Protein AF-A0A0A8LB03-F1 (afdb_monomer_lite)

InterPro domains:
  IPR018625 Protein Pet100 [PF09803] (10-78)
  IPR018625 Protein Pet100 [PTHR33968] (6-91)

Sequence (122 aa):
MRLPFKYTRAQLEVFRFGFCLLAPVAVMYYIGTDTDKKLNVPGFWPDPETLNKIPKEPYEIKAELARMKKERLEKRLRLERKIAEEFGIDIEAEKEIIRQEEQALKASQRLKLDLDKPTASE

pLDDT: mean 82.24, std 10.11, range [44.84, 95.75]

Structure (mmCIF, N/CA/C/O backbone):
data_AF-A0A0A8LB03-F1
#
_entry.id   AF-A0A0A8LB03-F1
#
loop_
_atom_site.group_PDB
_atom_site.id
_atom_site.type_symbol
_atom_site.label_atom_id
_atom_site.label_alt_id
_atom_site.label_comp_id
_atom_site.label_asym_id
_atom_site.label_entity_id
_atom_site.label_seq_id
_atom_site.pdbx_PDB_ins_code
_atom_site.Cartn_x
_atom_site.Cartn_y
_atom_site.Cartn_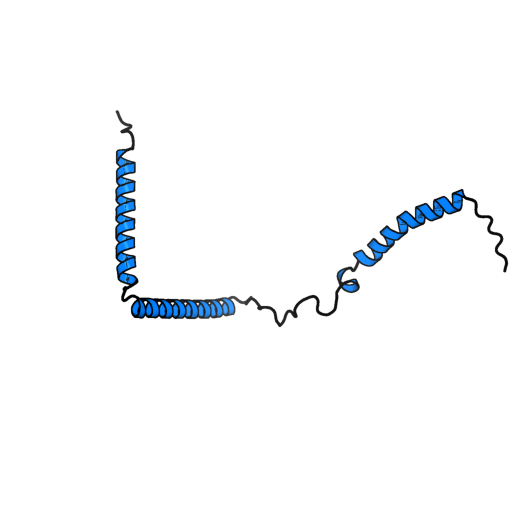z
_atom_site.occupancy
_atom_site.B_iso_or_equiv
_atom_site.auth_seq_id
_atom_site.auth_comp_id
_atom_site.auth_asym_id
_atom_site.auth_atom_id
_atom_site.pdbx_PDB_model_num
ATOM 1 N N . MET A 1 1 ? 23.257 -15.302 -50.483 1.00 59.47 1 MET A N 1
ATOM 2 C CA . MET A 1 1 ? 23.436 -13.835 -50.566 1.00 59.47 1 MET A CA 1
ATOM 3 C C . MET A 1 1 ? 24.500 -13.425 -49.552 1.00 59.47 1 MET A C 1
ATOM 5 O O . MET A 1 1 ? 24.264 -13.582 -48.364 1.00 59.47 1 MET A O 1
ATOM 9 N N . ARG A 1 2 ? 25.697 -13.005 -49.991 1.00 55.06 2 ARG A N 1
ATOM 10 C CA . ARG A 1 2 ? 26.728 -12.444 -49.096 1.00 55.06 2 ARG A CA 1
ATOM 11 C C . ARG A 1 2 ? 26.485 -10.942 -48.996 1.00 55.06 2 ARG A C 1
ATOM 13 O O . ARG A 1 2 ? 26.631 -10.246 -49.993 1.00 55.06 2 ARG A O 1
ATOM 20 N N . LEU A 1 3 ? 26.078 -10.464 -47.827 1.00 67.50 3 LEU A N 1
ATOM 21 C CA . LEU A 1 3 ? 25.895 -9.035 -47.589 1.00 67.50 3 LEU A CA 1
ATOM 22 C C . LEU A 1 3 ? 27.274 -8.375 -47.384 1.00 67.50 3 LEU A C 1
ATOM 24 O O . LEU A 1 3 ? 28.008 -8.810 -46.494 1.00 67.50 3 LEU A O 1
ATOM 28 N N . PRO A 1 4 ? 27.660 -7.352 -48.170 1.00 67.50 4 PRO A N 1
ATOM 29 C CA . PRO A 1 4 ? 28.953 -6.689 -48.033 1.00 67.50 4 PRO A CA 1
ATOM 30 C C . PRO A 1 4 ? 28.878 -5.568 -46.985 1.00 67.50 4 PRO A C 1
ATOM 32 O O . PRO A 1 4 ? 29.055 -4.396 -47.305 1.00 67.50 4 PRO A O 1
ATOM 35 N N . PHE A 1 5 ? 28.602 -5.900 -45.722 1.00 68.56 5 PHE A N 1
ATOM 36 C CA . PHE A 1 5 ? 28.614 -4.899 -44.652 1.00 68.56 5 PHE A CA 1
ATOM 37 C C . PHE A 1 5 ? 29.999 -4.815 -44.007 1.00 68.56 5 PHE A C 1
ATOM 39 O O . PHE A 1 5 ? 30.416 -5.697 -43.259 1.00 68.56 5 PHE A O 1
ATOM 46 N N . LYS A 1 6 ? 30.723 -3.731 -44.302 1.00 75.62 6 LYS A N 1
ATOM 47 C CA . LYS A 1 6 ? 31.923 -3.329 -43.559 1.00 75.62 6 LYS A CA 1
ATOM 48 C C . LYS A 1 6 ? 31.476 -2.458 -42.384 1.00 75.62 6 LYS A C 1
ATOM 50 O O . LYS A 1 6 ? 31.271 -1.263 -42.561 1.00 75.62 6 LYS A O 1
ATOM 55 N N . TYR A 1 7 ? 31.290 -3.056 -41.209 1.00 80.31 7 TYR A N 1
ATOM 56 C CA . TYR A 1 7 ? 30.997 -2.302 -39.987 1.00 80.31 7 TYR A CA 1
ATOM 57 C C . TYR A 1 7 ? 32.283 -1.725 -39.400 1.00 80.31 7 TYR A C 1
ATOM 59 O O . TYR A 1 7 ? 33.257 -2.449 -39.182 1.00 80.31 7 TYR A O 1
ATOM 67 N N . THR A 1 8 ? 32.293 -0.424 -39.125 1.00 87.56 8 THR A N 1
ATOM 68 C CA . THR A 1 8 ? 33.385 0.212 -38.382 1.00 87.56 8 THR A CA 1
ATOM 69 C C . THR A 1 8 ? 33.170 0.051 -36.875 1.00 87.56 8 THR A C 1
ATOM 71 O O . THR A 1 8 ? 32.042 -0.076 -36.398 1.00 87.56 8 THR A O 1
ATOM 74 N N . ARG A 1 9 ? 34.257 0.062 -36.091 1.00 86.75 9 ARG A N 1
ATOM 75 C CA . ARG A 1 9 ? 34.188 -0.060 -34.619 1.00 86.75 9 ARG A CA 1
ATOM 76 C C . ARG A 1 9 ? 33.289 1.009 -33.990 1.00 86.75 9 ARG A C 1
ATOM 78 O O . ARG A 1 9 ? 32.464 0.677 -33.148 1.00 86.75 9 ARG A O 1
ATOM 85 N N . ALA A 1 10 ? 33.365 2.241 -34.491 1.00 90.19 10 ALA A N 1
ATOM 86 C CA . ALA A 1 10 ? 32.508 3.340 -34.058 1.00 90.19 10 ALA A CA 1
ATOM 87 C C . ALA A 1 10 ? 31.010 3.067 -34.307 1.00 90.19 10 ALA A C 1
ATOM 89 O O . ALA A 1 10 ? 30.184 3.371 -33.453 1.00 90.19 10 ALA A O 1
ATOM 90 N N . GLN A 1 11 ? 30.636 2.441 -35.432 1.00 89.44 11 GLN A N 1
ATOM 91 C CA . GLN A 1 11 ? 29.234 2.084 -35.698 1.00 89.44 11 GLN A CA 1
ATOM 92 C C . GLN A 1 11 ? 28.695 1.058 -34.690 1.00 89.44 11 GLN A C 1
ATOM 94 O O . GLN A 1 11 ? 27.543 1.156 -34.270 1.00 89.44 11 GLN A O 1
ATOM 99 N N . LEU A 1 12 ? 29.526 0.101 -34.269 1.00 91.94 12 LEU A N 1
ATOM 100 C CA . LEU A 1 12 ? 29.153 -0.888 -33.253 1.00 91.94 12 LEU A CA 1
ATOM 101 C C . LEU A 1 12 ? 29.037 -0.266 -31.856 1.00 91.94 12 LEU A C 1
ATOM 103 O O . LEU A 1 12 ? 28.158 -0.652 -31.088 1.00 91.94 12 LEU A O 1
ATOM 107 N N . GLU A 1 13 ? 29.887 0.708 -31.531 1.00 93.25 13 GLU A N 1
ATOM 108 C CA . GLU A 1 13 ? 29.817 1.447 -30.266 1.00 93.25 13 GLU A CA 1
ATOM 109 C C . GLU A 1 13 ? 28.554 2.309 -30.182 1.00 93.25 13 GLU A C 1
ATOM 111 O O . GLU A 1 13 ? 27.855 2.264 -29.170 1.00 93.25 13 GLU A O 1
ATOM 116 N N . VAL A 1 14 ? 28.194 3.008 -31.264 1.00 92.62 14 VAL A N 1
ATOM 117 C CA . VAL A 1 14 ? 26.941 3.777 -31.346 1.00 92.62 14 VAL A CA 1
ATOM 118 C C . VAL A 1 14 ? 25.723 2.858 -31.254 1.00 92.62 14 VAL A C 1
ATOM 120 O O . VAL A 1 14 ? 24.772 3.175 -30.542 1.00 92.62 14 VAL A O 1
ATOM 123 N N . PHE A 1 15 ? 25.754 1.693 -31.908 1.00 93.50 15 PHE A N 1
ATOM 124 C CA . PHE A 1 15 ? 24.681 0.704 -31.791 1.00 93.50 15 PHE A CA 1
ATOM 125 C C . PHE A 1 15 ? 24.543 0.178 -30.358 1.00 93.50 15 PHE A C 1
ATOM 127 O O . PHE A 1 15 ? 23.438 0.155 -29.820 1.00 93.50 15 PHE A O 1
ATOM 134 N N . ARG A 1 16 ? 25.655 -0.197 -29.713 1.00 93.44 16 ARG A N 1
ATOM 135 C CA . ARG A 1 16 ? 25.658 -0.650 -28.315 1.00 93.44 16 ARG A CA 1
ATOM 136 C C . ARG A 1 16 ? 25.102 0.428 -27.389 1.00 93.44 16 ARG A C 1
ATOM 138 O O . ARG A 1 16 ? 24.276 0.120 -26.538 1.00 93.44 16 ARG A O 1
ATOM 145 N N . PHE A 1 17 ? 25.530 1.675 -27.566 1.00 94.62 17 PHE A N 1
ATOM 146 C CA . PHE A 1 17 ? 25.051 2.807 -26.779 1.00 94.62 17 PHE A CA 1
ATOM 147 C C . PHE A 1 17 ? 23.546 3.035 -26.969 1.00 94.62 17 PHE A C 1
ATOM 149 O O . PHE A 1 17 ? 22.802 3.079 -25.990 1.00 94.62 17 PHE A O 1
ATOM 156 N N . GLY A 1 18 ? 23.083 3.092 -28.221 1.00 95.25 18 GLY A N 1
ATOM 157 C CA . GLY A 1 18 ? 21.666 3.243 -28.546 1.00 95.25 18 GLY A CA 1
ATOM 158 C C . GLY A 1 18 ? 20.816 2.098 -27.997 1.00 95.25 18 GLY A C 1
ATOM 159 O O . GLY A 1 18 ? 19.767 2.343 -27.414 1.00 95.25 18 GLY A O 1
ATOM 160 N N . PHE A 1 19 ? 21.290 0.856 -28.098 1.00 95.62 19 PHE A N 1
ATOM 161 C CA . PHE A 1 19 ? 20.603 -0.305 -27.538 1.00 95.62 19 PHE A CA 1
ATOM 162 C C . PHE A 1 19 ? 20.524 -0.242 -26.009 1.00 95.62 19 PHE A C 1
ATOM 164 O O . PHE A 1 19 ? 19.452 -0.451 -25.450 1.00 95.62 19 PHE A O 1
ATOM 171 N N . CYS A 1 20 ? 21.620 0.102 -25.326 1.00 94.00 20 CYS A N 1
ATOM 172 C CA . CYS A 1 20 ? 21.634 0.238 -23.868 1.00 94.00 20 CYS A CA 1
ATOM 173 C C . CYS A 1 20 ? 20.686 1.333 -23.359 1.00 94.00 20 CYS A C 1
ATOM 175 O O . CYS A 1 20 ? 20.152 1.191 -22.264 1.00 94.00 20 CYS A O 1
ATOM 177 N N . LEU A 1 21 ? 20.459 2.398 -24.133 1.00 95.31 21 LEU A N 1
ATOM 178 C CA . LEU A 1 21 ? 19.498 3.445 -23.782 1.00 95.31 21 LEU A CA 1
ATOM 179 C C . LEU A 1 21 ? 18.057 3.070 -24.140 1.00 95.31 21 LEU A C 1
ATOM 181 O O . LEU A 1 21 ? 17.152 3.242 -23.327 1.00 95.31 21 LEU A O 1
ATOM 185 N N . LEU A 1 22 ? 17.826 2.553 -25.347 1.00 95.75 22 LEU A N 1
ATOM 186 C CA . LEU A 1 22 ? 16.478 2.273 -25.840 1.00 95.75 22 LEU A CA 1
ATOM 187 C C . LEU A 1 22 ? 15.869 1.023 -25.209 1.00 95.75 22 LEU A C 1
ATOM 189 O O . LEU A 1 22 ? 14.662 1.000 -24.993 1.00 95.75 22 LEU A O 1
ATOM 193 N N . ALA A 1 23 ? 16.667 0.004 -24.883 1.00 93.94 23 ALA A N 1
ATOM 194 C CA . ALA A 1 23 ? 16.168 -1.234 -24.290 1.00 93.94 23 ALA A CA 1
ATOM 195 C C . ALA A 1 23 ? 15.385 -1.004 -22.980 1.00 93.94 23 ALA A C 1
ATOM 197 O O . ALA A 1 23 ? 14.224 -1.416 -22.922 1.00 93.94 23 ALA A O 1
ATOM 198 N N . PRO A 1 24 ? 15.923 -0.324 -21.945 1.00 94.12 24 PRO A N 1
ATOM 199 C CA . PRO A 1 24 ? 15.166 -0.086 -20.717 1.00 94.12 24 PRO A CA 1
ATOM 200 C C . PRO A 1 24 ? 13.961 0.836 -20.937 1.00 94.12 24 PRO A C 1
ATOM 202 O O . PRO A 1 24 ? 12.896 0.577 -20.382 1.00 94.12 24 PRO A O 1
ATOM 205 N N . VAL A 1 25 ? 14.082 1.866 -21.782 1.00 94.12 25 VAL A N 1
ATOM 206 C CA . VAL A 1 25 ? 12.972 2.787 -22.090 1.00 94.12 25 VAL A CA 1
ATOM 207 C C . VAL A 1 25 ? 11.821 2.050 -22.778 1.00 94.12 25 VAL A C 1
ATOM 209 O O . VAL A 1 25 ? 10.664 2.228 -22.404 1.00 94.12 25 VAL A O 1
ATOM 212 N N . ALA A 1 26 ? 12.126 1.172 -23.734 1.00 92.81 26 ALA A N 1
ATOM 213 C CA . ALA A 1 26 ? 11.132 0.359 -24.424 1.00 92.81 26 ALA A CA 1
ATOM 214 C C . ALA A 1 26 ? 10.442 -0.632 -23.478 1.00 92.81 26 ALA A C 1
ATOM 216 O O . ALA A 1 26 ? 9.223 -0.780 -23.534 1.00 92.81 26 ALA A O 1
ATOM 217 N N . VAL A 1 27 ? 11.194 -1.273 -22.575 1.00 91.12 27 VAL A N 1
ATOM 218 C CA . VAL A 1 27 ? 10.628 -2.172 -21.557 1.00 91.12 27 VAL A CA 1
ATOM 219 C C . VAL A 1 27 ? 9.698 -1.407 -20.612 1.00 91.12 27 VAL A C 1
ATOM 221 O O . VAL A 1 27 ? 8.581 -1.859 -20.370 1.00 91.12 27 VAL A O 1
ATOM 224 N N . MET A 1 28 ? 10.108 -0.230 -20.129 1.00 90.88 28 MET A N 1
ATOM 225 C CA . MET A 1 28 ? 9.270 0.620 -19.276 1.00 90.88 28 MET A CA 1
ATOM 226 C C . MET A 1 28 ? 8.020 1.117 -20.002 1.00 90.88 28 MET A C 1
ATOM 228 O O . MET A 1 28 ? 6.946 1.114 -19.417 1.00 90.88 28 MET A O 1
ATOM 232 N N . TYR A 1 29 ? 8.120 1.492 -21.277 1.00 91.12 29 TYR A N 1
ATOM 233 C CA . TYR A 1 29 ? 6.958 1.907 -22.064 1.00 91.12 29 TYR A CA 1
ATOM 234 C C . TYR A 1 29 ? 5.989 0.743 -22.313 1.00 91.12 29 TYR A C 1
ATOM 236 O O . TYR A 1 29 ? 4.774 0.888 -22.183 1.00 91.12 29 TYR A O 1
ATOM 244 N N . TYR A 1 30 ? 6.516 -0.442 -22.624 1.00 89.44 30 TYR A N 1
ATOM 245 C CA . TYR A 1 30 ? 5.700 -1.622 -22.890 1.00 89.44 30 TYR A CA 1
ATOM 246 C C . TYR A 1 30 ? 5.023 -2.175 -21.632 1.00 89.44 30 TYR A C 1
ATOM 248 O O . TYR A 1 30 ? 3.864 -2.583 -21.697 1.00 89.44 30 TYR A O 1
ATOM 256 N N . ILE A 1 31 ? 5.731 -2.230 -20.503 1.00 88.38 31 ILE A N 1
ATOM 257 C CA . ILE A 1 31 ? 5.184 -2.747 -19.243 1.00 88.38 31 ILE A CA 1
ATOM 258 C C . ILE A 1 31 ? 4.374 -1.664 -18.522 1.00 88.38 31 ILE A C 1
ATOM 260 O O . ILE A 1 31 ? 3.295 -1.952 -18.023 1.00 88.38 31 ILE A O 1
ATOM 264 N N . GLY A 1 32 ? 4.864 -0.424 -18.495 1.00 83.19 32 GLY A N 1
ATOM 265 C CA . GLY A 1 32 ? 4.307 0.682 -17.712 1.00 83.19 32 GLY A CA 1
ATOM 266 C C . GLY A 1 32 ? 2.986 1.253 -18.222 1.00 83.19 32 GLY A C 1
ATOM 267 O O . GLY A 1 32 ? 2.283 1.892 -17.450 1.00 83.19 32 GLY A O 1
ATOM 268 N N . THR A 1 33 ? 2.630 1.026 -19.488 1.00 83.62 33 THR A N 1
ATOM 269 C CA . THR A 1 33 ? 1.340 1.472 -20.045 1.00 83.62 33 THR A CA 1
ATOM 270 C C . THR A 1 33 ? 0.157 0.662 -19.520 1.00 83.62 33 THR A C 1
ATOM 272 O O . THR A 1 33 ? -0.902 1.232 -19.301 1.00 83.62 33 THR A O 1
ATOM 275 N N . ASP A 1 34 ? 0.351 -0.633 -19.252 1.00 81.12 34 ASP A N 1
ATOM 276 C CA . ASP A 1 34 ? -0.688 -1.543 -18.756 1.00 81.12 34 ASP A CA 1
ATOM 277 C C . ASP A 1 34 ? -0.100 -2.525 -17.728 1.00 81.12 34 ASP A C 1
ATOM 279 O O . ASP A 1 34 ? -0.140 -3.749 -17.901 1.00 81.12 34 ASP A O 1
ATOM 283 N N . THR A 1 35 ? 0.487 -1.997 -16.652 1.00 78.88 35 THR A N 1
ATOM 284 C CA . THR A 1 35 ? 1.112 -2.809 -15.595 1.00 78.88 35 THR A CA 1
ATOM 285 C C . THR A 1 35 ? 0.111 -3.740 -14.929 1.00 78.88 35 THR A C 1
ATOM 287 O O . THR A 1 35 ? 0.451 -4.890 -14.667 1.00 78.88 35 THR A O 1
ATOM 290 N N . ASP A 1 36 ? -1.121 -3.274 -14.710 1.00 75.50 36 ASP A N 1
ATOM 291 C CA . ASP A 1 36 ? -2.182 -4.079 -14.106 1.00 75.50 36 ASP A CA 1
ATOM 292 C C . ASP A 1 36 ? -2.483 -5.306 -14.975 1.00 75.50 36 ASP A C 1
ATOM 294 O O . ASP A 1 36 ? -2.245 -6.432 -14.566 1.00 75.50 36 ASP A O 1
ATOM 298 N N . LYS A 1 37 ? -2.837 -5.136 -16.249 1.00 78.19 37 LYS A N 1
ATOM 299 C CA . LYS A 1 37 ? -3.152 -6.276 -17.125 1.00 78.19 37 LYS A CA 1
ATOM 300 C C . LYS A 1 37 ? -1.978 -7.246 -17.341 1.00 78.19 37 LYS A C 1
ATOM 302 O O . LYS A 1 37 ? -2.210 -8.431 -17.570 1.00 78.19 37 LYS A O 1
ATOM 307 N N . LYS A 1 38 ? -0.734 -6.755 -17.335 1.00 77.50 38 LYS A N 1
ATOM 308 C CA . LYS A 1 38 ? 0.461 -7.552 -17.678 1.00 77.50 38 LYS A CA 1
ATOM 309 C C . LYS A 1 38 ? 1.126 -8.223 -16.479 1.00 77.50 38 LYS A C 1
ATOM 311 O O . LYS A 1 38 ? 1.784 -9.242 -16.670 1.00 77.50 38 LYS A O 1
ATOM 316 N N . LEU A 1 39 ? 0.987 -7.652 -15.283 1.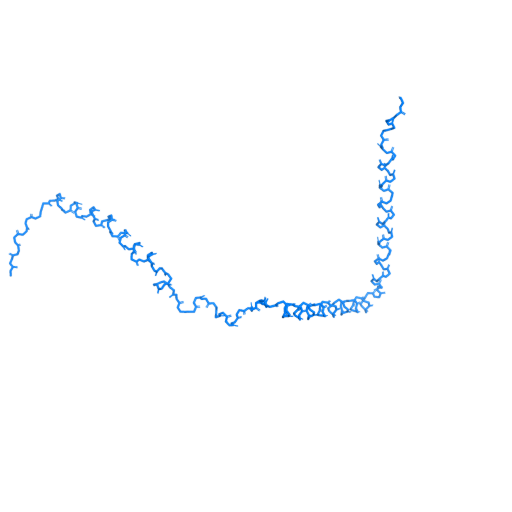00 78.81 39 LEU A N 1
ATOM 317 C CA . LEU A 1 39 ? 1.599 -8.155 -14.049 1.00 78.81 39 LEU A CA 1
ATOM 318 C C . LEU A 1 39 ? 0.567 -8.649 -13.025 1.00 78.81 39 LEU A C 1
ATOM 320 O O . LEU A 1 39 ? 0.967 -9.187 -11.994 1.00 78.81 39 LEU A O 1
ATOM 324 N N . ASN A 1 40 ? -0.737 -8.486 -13.278 1.00 79.75 40 ASN A N 1
ATOM 325 C CA . ASN A 1 40 ? -1.770 -9.021 -12.399 1.00 79.75 40 ASN A CA 1
ATOM 326 C C . ASN A 1 40 ? -1.718 -10.550 -12.411 1.00 79.75 40 ASN A C 1
ATOM 328 O O . ASN A 1 40 ? -1.863 -11.197 -13.451 1.00 79.75 40 ASN A O 1
ATOM 332 N N . VAL A 1 41 ? -1.506 -11.125 -11.231 1.00 80.81 41 VAL A N 1
ATOM 333 C CA . VAL A 1 41 ? -1.570 -12.569 -11.035 1.00 80.81 41 VAL A CA 1
ATOM 334 C C . VAL A 1 41 ? -3.018 -12.962 -10.728 1.00 80.81 41 VAL A C 1
ATOM 336 O O . VAL A 1 41 ? -3.683 -12.288 -9.935 1.00 80.81 41 VAL A O 1
ATOM 339 N N . PRO A 1 42 ? -3.548 -14.033 -11.346 1.00 76.31 42 PRO A N 1
ATOM 340 C CA . PRO A 1 42 ? -4.915 -14.466 -11.084 1.00 76.31 42 PRO A CA 1
ATOM 341 C C . PRO A 1 42 ? -5.062 -14.817 -9.598 1.00 76.31 42 PRO A C 1
ATOM 343 O O . PRO A 1 42 ? -4.346 -15.674 -9.086 1.00 76.31 42 PRO A O 1
ATOM 346 N N . GLY A 1 43 ? -5.972 -14.127 -8.906 1.00 72.31 43 GLY A N 1
ATOM 347 C CA . GLY A 1 43 ? -6.192 -14.299 -7.467 1.00 72.31 43 GLY A CA 1
ATOM 348 C C . GLY A 1 43 ? -5.259 -13.493 -6.555 1.00 72.31 43 GLY A C 1
ATOM 349 O O . GLY A 1 43 ? -5.195 -13.797 -5.368 1.00 72.31 43 GLY A O 1
ATOM 350 N N . PHE A 1 44 ? -4.544 -12.475 -7.064 1.00 78.19 44 PHE A N 1
ATOM 351 C CA . PHE A 1 44 ? -3.774 -11.558 -6.207 1.00 78.19 44 PHE A CA 1
ATOM 352 C C . PHE A 1 44 ? -4.661 -10.862 -5.170 1.00 78.19 44 PHE A C 1
ATOM 354 O O . PHE A 1 44 ? -4.315 -10.764 -3.993 1.00 78.19 44 PHE A O 1
ATOM 361 N N .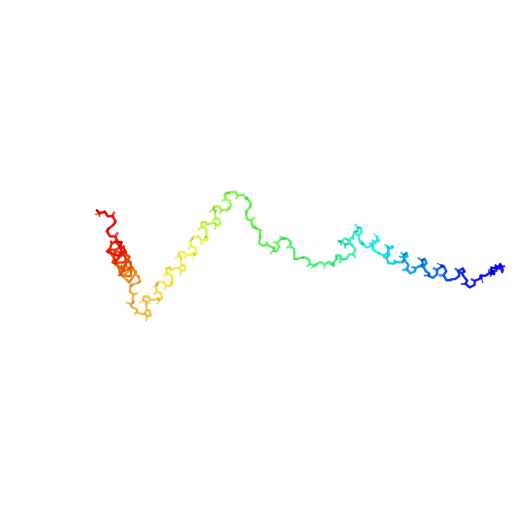 TRP A 1 45 ? -5.812 -10.367 -5.628 1.00 78.38 45 TRP A N 1
ATOM 362 C CA . TRP A 1 45 ? -6.780 -9.688 -4.785 1.00 78.38 45 TRP A CA 1
ATOM 363 C C . TRP A 1 45 ? -7.800 -10.694 -4.245 1.00 78.38 45 TRP A C 1
ATOM 365 O O . TRP A 1 45 ? -8.313 -11.503 -5.025 1.00 78.38 45 TRP A O 1
ATOM 375 N N . PRO A 1 46 ? -8.119 -10.653 -2.937 1.00 77.75 46 PRO A N 1
ATOM 376 C CA . PRO A 1 46 ? -9.231 -11.421 -2.401 1.00 77.75 46 PRO A CA 1
ATOM 377 C C . PRO A 1 46 ? -10.511 -11.008 -3.125 1.00 77.75 46 PRO A C 1
ATOM 379 O O . PRO A 1 46 ? -10.724 -9.821 -3.387 1.00 77.75 46 PRO A O 1
ATOM 382 N N . ASP A 1 47 ? -11.343 -11.993 -3.456 1.00 74.12 47 ASP A N 1
ATOM 383 C CA . ASP A 1 47 ? -12.592 -11.759 -4.171 1.00 74.12 47 ASP A CA 1
ATOM 384 C C . ASP A 1 47 ? -13.417 -10.699 -3.407 1.00 74.12 47 ASP A C 1
ATOM 386 O O . ASP A 1 47 ? -13.607 -10.838 -2.187 1.00 74.12 47 ASP A O 1
ATOM 390 N N . PRO A 1 48 ? -13.864 -9.614 -4.074 1.00 69.38 48 PRO A N 1
ATOM 391 C CA . PRO A 1 48 ? -14.675 -8.568 -3.456 1.00 69.38 48 PRO A CA 1
ATOM 392 C C . PRO A 1 48 ? -15.956 -9.095 -2.795 1.00 69.38 48 PRO A C 1
ATOM 394 O O . PRO A 1 48 ? -16.530 -8.400 -1.955 1.00 69.38 48 PRO A O 1
ATOM 397 N N . GLU A 1 49 ? -16.416 -10.303 -3.132 1.00 72.19 49 GLU A N 1
ATOM 398 C CA . GLU A 1 49 ? -17.524 -10.957 -2.434 1.00 72.19 49 GLU A CA 1
ATOM 399 C C . GLU A 1 49 ? -17.153 -11.492 -1.049 1.00 72.19 49 GLU A C 1
ATOM 401 O O . GLU A 1 49 ? -17.969 -11.406 -0.131 1.00 72.19 49 GLU A O 1
ATOM 406 N N . THR A 1 50 ? -15.919 -11.965 -0.869 1.00 72.38 50 THR A N 1
ATOM 407 C CA . THR A 1 50 ? -15.368 -12.390 0.432 1.00 72.38 50 THR A CA 1
ATOM 408 C C . THR A 1 50 ? -15.054 -11.226 1.366 1.00 72.38 50 THR A C 1
ATOM 410 O O . THR A 1 50 ? -14.858 -11.431 2.566 1.00 72.38 50 THR A O 1
ATOM 413 N N . LEU A 1 51 ? -14.950 -10.008 0.835 1.00 74.06 51 LEU A N 1
ATOM 414 C CA . LEU A 1 51 ? -14.613 -8.842 1.635 1.00 74.06 51 LEU A CA 1
ATOM 415 C C . LEU A 1 51 ? -15.829 -8.366 2.438 1.00 74.06 51 LEU A C 1
ATOM 417 O O . LEU A 1 51 ? -16.968 -8.439 1.980 1.00 74.06 51 LEU A O 1
ATOM 421 N N . ASN A 1 52 ? -15.590 -7.837 3.640 1.00 76.44 52 ASN A N 1
ATOM 422 C CA . ASN A 1 52 ? -16.655 -7.239 4.440 1.00 76.44 52 ASN A CA 1
ATOM 423 C C . ASN A 1 52 ? -17.239 -6.031 3.686 1.00 76.44 52 ASN A C 1
ATOM 425 O O . ASN A 1 52 ? -16.607 -4.976 3.585 1.00 76.44 52 ASN A O 1
ATOM 429 N N . LYS A 1 53 ? -18.436 -6.211 3.122 1.00 74.00 53 LYS A N 1
ATOM 430 C CA . LYS A 1 53 ? -19.154 -5.171 2.389 1.00 74.00 53 LYS A CA 1
ATOM 431 C C . LYS A 1 53 ? -19.722 -4.187 3.403 1.00 74.00 53 LYS A C 1
ATOM 433 O O . LYS A 1 53 ? -20.713 -4.466 4.070 1.00 74.00 53 LYS A O 1
ATOM 438 N N . ILE A 1 54 ? -19.077 -3.029 3.519 1.00 78.12 54 ILE A N 1
ATOM 439 C CA . ILE A 1 54 ? -19.580 -1.939 4.356 1.00 78.12 54 ILE A CA 1
ATOM 440 C C . ILE A 1 54 ? -20.950 -1.520 3.799 1.00 78.12 54 ILE A C 1
ATOM 442 O O . ILE A 1 54 ? -21.029 -1.208 2.604 1.00 78.12 54 ILE A O 1
ATOM 446 N N . PRO A 1 55 ? -22.013 -1.504 4.625 1.00 78.31 55 PRO A N 1
ATOM 447 C CA . PRO A 1 55 ? -23.330 -1.063 4.185 1.00 78.31 55 PRO A CA 1
ATOM 448 C C . PRO A 1 55 ? -23.240 0.391 3.718 1.00 78.31 55 PRO A C 1
ATOM 450 O O . PRO A 1 55 ? -22.741 1.254 4.444 1.00 78.31 55 PRO A O 1
ATOM 453 N N . LYS A 1 56 ? -23.683 0.658 2.487 1.00 79.19 56 LYS A N 1
ATOM 454 C CA . LYS A 1 56 ? -23.624 2.000 1.879 1.00 79.19 56 LYS A CA 1
ATOM 455 C C . LYS A 1 56 ? -24.916 2.783 2.100 1.00 79.19 56 LYS A C 1
ATOM 457 O O . LYS A 1 56 ? -24.889 4.011 2.118 1.00 79.19 56 LYS A O 1
ATOM 462 N N . GLU A 1 57 ? -26.022 2.077 2.325 1.00 85.50 57 GLU A N 1
ATOM 463 C CA . GLU A 1 57 ? -27.340 2.679 2.487 1.00 85.50 57 GLU A CA 1
ATOM 464 C C . GLU A 1 57 ? -27.618 3.090 3.947 1.00 85.50 57 GLU A C 1
ATOM 466 O O . GLU A 1 57 ? -27.359 2.315 4.877 1.00 85.50 57 GLU A O 1
ATOM 471 N N . PRO A 1 58 ? -28.219 4.272 4.202 1.00 84.62 58 PRO A N 1
ATOM 472 C CA . PRO A 1 58 ? -28.475 4.767 5.559 1.00 84.62 58 PRO A CA 1
ATOM 473 C C . PRO A 1 58 ? -29.327 3.839 6.436 1.00 84.62 58 PRO A C 1
ATOM 475 O O . PRO A 1 58 ? -29.180 3.832 7.660 1.00 84.62 58 PRO A O 1
ATOM 478 N N . TYR A 1 59 ? -30.246 3.079 5.833 1.00 85.62 59 TYR A N 1
ATOM 479 C CA . TYR A 1 59 ? -31.097 2.127 6.551 1.00 85.62 59 TYR A CA 1
ATOM 480 C C . TYR A 1 59 ? -30.306 0.901 7.029 1.00 85.62 59 TYR A C 1
ATOM 482 O O . TYR A 1 59 ? -30.399 0.528 8.200 1.00 85.62 59 TYR A O 1
ATOM 490 N N . GLU A 1 60 ? -29.469 0.332 6.160 1.00 83.25 60 GLU A N 1
ATOM 491 C CA . GLU A 1 60 ? -28.602 -0.808 6.480 1.00 83.25 60 GLU A CA 1
ATOM 492 C C . GLU A 1 60 ? -27.593 -0.449 7.573 1.00 83.25 60 GLU A C 1
ATOM 494 O O . GLU A 1 60 ? -27.393 -1.209 8.520 1.00 83.25 60 GLU A O 1
ATOM 499 N N . ILE A 1 61 ? -27.036 0.765 7.515 1.00 83.88 61 ILE A N 1
ATOM 500 C CA . ILE A 1 61 ? -26.132 1.289 8.546 1.00 83.88 61 ILE A CA 1
ATOM 501 C C . ILE A 1 61 ? -26.828 1.328 9.912 1.00 83.88 61 ILE A C 1
ATOM 503 O O . ILE A 1 61 ? -26.247 0.923 10.920 1.00 83.88 61 ILE A O 1
ATOM 507 N N . LYS A 1 62 ? -28.082 1.797 9.976 1.00 87.56 62 LYS A N 1
ATOM 508 C CA . LYS A 1 62 ? -28.846 1.850 11.234 1.00 87.56 62 LYS A CA 1
ATOM 509 C C . LYS A 1 62 ? -29.135 0.454 11.784 1.00 87.56 62 LYS A C 1
ATOM 511 O O . LYS A 1 62 ? -29.049 0.265 12.999 1.00 87.56 62 LYS A O 1
ATOM 516 N N . ALA A 1 63 ? -29.449 -0.507 10.917 1.00 87.44 63 ALA A N 1
ATOM 517 C CA . ALA A 1 63 ? -29.700 -1.891 11.308 1.00 87.44 63 ALA A CA 1
ATOM 518 C C . ALA A 1 63 ? -28.435 -2.561 11.873 1.00 87.44 63 ALA A C 1
ATOM 520 O O . ALA A 1 63 ? -28.467 -3.117 12.974 1.00 87.44 63 ALA A O 1
ATOM 521 N N . GLU A 1 64 ? -27.298 -2.415 11.190 1.00 85.94 64 GLU A N 1
ATOM 522 C CA . GLU A 1 64 ? -26.004 -2.922 11.655 1.00 85.94 64 GLU A CA 1
ATOM 523 C C . GLU A 1 64 ? -25.551 -2.251 12.955 1.00 85.94 64 GLU A C 1
ATOM 525 O O . GLU A 1 64 ? -25.078 -2.906 13.887 1.00 85.94 64 GLU A O 1
ATOM 530 N N . LEU A 1 65 ? -25.773 -0.943 13.088 1.00 87.25 65 LEU A N 1
ATOM 531 C CA . LEU A 1 65 ? -25.460 -0.209 14.310 1.00 87.25 65 LEU A CA 1
ATOM 532 C C . LEU A 1 65 ? -26.340 -0.644 15.488 1.00 87.25 65 LEU A C 1
ATOM 534 O O . LEU A 1 65 ? -25.853 -0.735 16.618 1.00 87.25 65 LEU A O 1
ATOM 538 N N . ALA A 1 66 ? -27.613 -0.960 15.242 1.00 89.88 66 ALA A N 1
ATOM 539 C CA . ALA A 1 66 ? -28.493 -1.544 16.246 1.00 89.88 66 ALA A CA 1
ATOM 540 C C . ALA A 1 66 ? -28.024 -2.949 16.661 1.00 89.88 66 ALA A C 1
ATOM 542 O O . ALA A 1 66 ? -27.978 -3.236 17.859 1.00 89.88 66 ALA A O 1
ATOM 543 N N . ARG A 1 67 ? -27.605 -3.793 15.707 1.00 90.19 67 ARG A N 1
ATOM 544 C CA . ARG A 1 67 ? -27.013 -5.114 15.982 1.00 90.19 67 ARG A CA 1
ATOM 545 C C . ARG A 1 67 ? -25.767 -4.995 16.863 1.00 90.19 67 ARG A C 1
ATOM 547 O O . ARG A 1 67 ? -25.705 -5.615 17.922 1.00 90.19 67 ARG A O 1
ATOM 554 N N . MET A 1 68 ? -24.828 -4.123 16.494 1.00 88.31 68 MET A N 1
ATOM 555 C CA . MET A 1 68 ? -23.602 -3.886 17.266 1.00 88.31 68 MET A CA 1
ATOM 556 C C 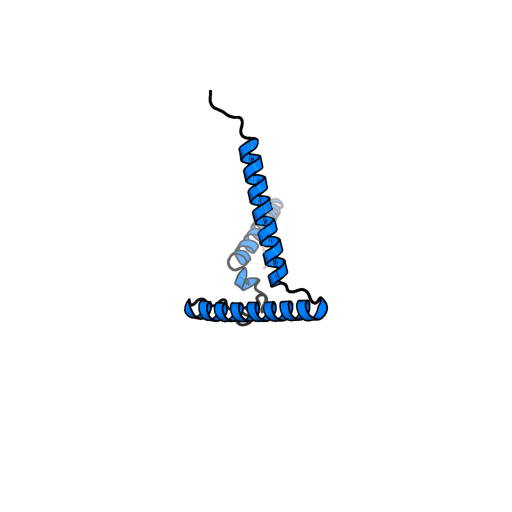. MET A 1 68 ? -23.879 -3.351 18.677 1.00 88.31 68 MET A C 1
ATOM 558 O O . MET A 1 68 ? -23.160 -3.681 19.620 1.00 88.31 68 MET A O 1
ATOM 562 N N . LYS A 1 69 ? -24.900 -2.502 18.854 1.00 92.00 69 LYS A N 1
ATOM 563 C CA . LYS A 1 69 ? -25.297 -2.007 20.182 1.00 92.00 69 LYS A CA 1
ATOM 564 C C . LYS A 1 69 ? -25.830 -3.129 21.073 1.00 92.00 69 LYS A C 1
ATOM 566 O O . LYS A 1 69 ? -25.449 -3.179 22.240 1.00 92.00 69 LYS A O 1
ATOM 571 N N . LYS A 1 70 ? -26.654 -4.029 20.528 1.00 92.19 70 LYS A N 1
ATOM 572 C CA . LYS A 1 70 ? -27.171 -5.197 21.259 1.00 92.19 70 LYS A CA 1
ATOM 573 C C . LYS A 1 70 ? -26.040 -6.124 21.697 1.00 92.19 70 LYS A C 1
ATOM 575 O O . LYS A 1 70 ? -25.929 -6.415 22.880 1.00 92.19 70 LYS A O 1
ATOM 580 N N . GLU A 1 71 ? -25.133 -6.469 20.784 1.00 92.38 71 GLU A N 1
ATOM 581 C CA . GLU A 1 71 ? -23.989 -7.334 21.096 1.00 92.38 71 GLU A CA 1
ATOM 582 C C . GLU A 1 71 ? -23.075 -6.717 22.171 1.00 92.38 71 GLU A C 1
ATOM 584 O O . GLU A 1 71 ? -22.612 -7.401 23.085 1.00 92.38 71 GLU A O 1
ATOM 589 N N . ARG A 1 72 ? -22.832 -5.399 22.110 1.00 92.50 72 ARG A N 1
ATOM 590 C CA . ARG A 1 72 ? -22.069 -4.691 23.152 1.00 92.50 72 ARG A CA 1
ATOM 591 C C . ARG A 1 72 ? -22.763 -4.734 24.509 1.00 92.50 72 ARG A C 1
ATOM 593 O O . ARG A 1 72 ? -22.078 -4.901 25.516 1.00 92.50 72 ARG A O 1
ATOM 600 N N . LEU A 1 73 ? -24.084 -4.563 24.544 1.00 91.81 73 LEU A N 1
ATOM 601 C CA . LEU A 1 73 ? -24.854 -4.613 25.785 1.00 91.81 73 LEU A CA 1
ATOM 602 C C . LEU A 1 73 ? -24.830 -6.021 26.388 1.00 91.81 73 LEU A C 1
ATOM 604 O O . LEU A 1 73 ? -24.553 -6.168 27.572 1.00 91.81 73 LEU A O 1
ATOM 608 N N . GLU A 1 74 ? -25.017 -7.056 25.574 1.00 92.12 74 GLU A N 1
ATOM 609 C CA . GLU A 1 74 ? -24.941 -8.452 26.017 1.00 92.12 74 GLU A CA 1
ATOM 610 C C . GLU A 1 74 ? -23.554 -8.815 26.555 1.00 92.12 74 GLU A C 1
ATOM 612 O O . GLU A 1 74 ? -23.443 -9.444 27.607 1.00 92.12 74 GLU A O 1
ATOM 617 N N . LYS A 1 75 ? -22.481 -8.379 25.882 1.00 92.19 75 LYS A N 1
ATOM 618 C CA . LYS A 1 75 ? -21.107 -8.571 26.371 1.00 92.19 75 LYS A CA 1
ATOM 619 C C . LYS A 1 75 ? -20.870 -7.863 27.703 1.00 92.19 75 LYS A C 1
ATOM 621 O O . LYS A 1 75 ? -20.242 -8.455 28.577 1.00 92.19 75 LYS A O 1
ATOM 626 N N . ARG A 1 76 ? -21.380 -6.636 27.867 1.00 89.38 76 ARG A N 1
ATOM 627 C CA . ARG A 1 76 ? -21.310 -5.894 29.138 1.00 89.38 76 ARG A CA 1
ATOM 628 C C . ARG A 1 76 ? -22.040 -6.632 30.251 1.00 89.38 76 ARG A C 1
ATOM 630 O O . ARG A 1 76 ? -21.411 -6.945 31.250 1.00 89.38 76 ARG A O 1
ATOM 637 N N . LEU A 1 77 ? -23.296 -7.014 30.030 1.00 89.31 77 LEU A N 1
ATOM 638 C CA . LEU A 1 77 ? -24.095 -7.756 31.008 1.00 89.31 77 LEU A CA 1
ATOM 639 C C . LEU A 1 77 ? -23.445 -9.093 31.380 1.00 89.31 77 LEU A C 1
ATOM 641 O O . LEU A 1 77 ? -23.432 -9.482 32.542 1.00 89.31 77 LEU A O 1
ATOM 645 N N . ARG A 1 78 ? -22.876 -9.809 30.402 1.00 90.50 78 ARG A N 1
ATOM 646 C CA . ARG A 1 78 ? -22.156 -11.062 30.661 1.00 90.50 78 ARG A CA 1
ATOM 647 C C . ARG A 1 78 ? -20.909 -10.833 31.511 1.00 90.50 78 ARG A C 1
ATOM 649 O O . ARG A 1 78 ? -20.600 -11.673 32.348 1.00 90.50 78 ARG A O 1
ATOM 656 N N . LEU A 1 79 ? -20.184 -9.743 31.276 1.00 87.19 79 LEU A N 1
ATOM 657 C CA . LEU A 1 79 ? -19.001 -9.398 32.055 1.00 87.19 79 LEU A CA 1
ATOM 658 C C . LEU A 1 79 ? -19.379 -8.969 33.477 1.00 87.19 79 LEU A C 1
ATOM 660 O O . LEU A 1 79 ? -18.781 -9.459 34.423 1.00 87.19 79 LEU A O 1
ATOM 664 N N . GLU A 1 80 ? -20.407 -8.135 33.626 1.00 85.81 80 GLU A N 1
ATOM 665 C CA . GLU A 1 80 ? -20.933 -7.699 34.925 1.00 85.81 80 GLU A CA 1
ATOM 666 C C . GLU A 1 80 ? -21.402 -8.891 35.766 1.00 85.81 80 GLU A C 1
ATOM 668 O O . GLU A 1 80 ? -21.027 -8.997 36.927 1.00 85.81 80 GLU A O 1
ATOM 673 N N . ARG A 1 81 ? -22.124 -9.848 35.164 1.00 84.38 81 ARG A N 1
ATOM 674 C CA . ARG A 1 81 ? -22.518 -11.095 35.842 1.00 84.38 81 ARG A CA 1
ATOM 675 C C . ARG A 1 81 ? -21.321 -11.916 36.301 1.00 84.38 81 ARG A C 1
ATOM 677 O O . ARG A 1 81 ? -21.300 -12.345 37.443 1.00 84.38 81 ARG A O 1
ATOM 684 N N . LYS A 1 82 ? -20.318 -12.101 35.437 1.00 86.38 82 LYS A N 1
ATOM 685 C CA . LYS A 1 82 ? -19.097 -12.835 35.803 1.00 86.38 82 LYS A CA 1
ATOM 686 C C . LYS A 1 82 ? -18.363 -12.174 36.964 1.00 86.38 82 LYS A C 1
ATOM 688 O O . LYS A 1 82 ? -17.930 -12.867 37.870 1.00 86.38 82 LYS A O 1
ATOM 693 N N . ILE A 1 83 ? -18.243 -10.848 36.948 1.00 85.06 83 ILE A N 1
ATOM 694 C CA . ILE A 1 83 ? -17.557 -10.121 38.018 1.00 85.06 83 ILE A CA 1
ATOM 695 C C . ILE A 1 83 ? -18.356 -10.196 39.326 1.00 85.06 83 ILE A C 1
ATOM 697 O O . ILE A 1 83 ? -17.768 -10.421 40.380 1.00 85.06 83 ILE A O 1
ATOM 701 N N . ALA A 1 84 ? -19.683 -10.073 39.262 1.00 83.31 84 ALA A N 1
ATOM 702 C CA . ALA A 1 84 ? -20.547 -10.217 40.430 1.00 83.31 84 ALA A CA 1
ATOM 703 C C . ALA A 1 84 ? -20.493 -11.637 41.023 1.00 83.31 84 ALA A C 1
ATOM 705 O O . ALA A 1 84 ? -20.434 -11.786 42.239 1.00 83.31 84 ALA A O 1
ATOM 706 N N . GLU A 1 85 ? -20.472 -12.675 40.181 1.00 81.81 85 GLU A N 1
ATOM 707 C CA . GLU A 1 85 ? -20.359 -14.075 40.613 1.00 81.81 85 GLU A CA 1
ATOM 708 C C . GLU A 1 85 ? -18.980 -14.400 41.208 1.00 81.81 85 GLU A C 1
ATOM 710 O O . GLU A 1 85 ? -18.898 -15.114 42.203 1.00 81.81 85 GLU A O 1
ATOM 715 N N . GLU A 1 86 ? -17.900 -13.892 40.609 1.00 79.69 86 GLU A N 1
ATOM 716 C CA . GLU A 1 86 ? -16.525 -14.255 40.977 1.00 79.69 86 GLU A CA 1
ATOM 717 C C . GLU A 1 86 ? -15.970 -13.411 42.134 1.00 79.69 86 GLU A C 1
ATOM 719 O O . GLU A 1 86 ? -15.251 -13.930 42.986 1.00 79.69 86 GLU A O 1
ATOM 724 N N . PHE A 1 87 ? -16.322 -12.125 42.200 1.00 77.50 87 PHE A N 1
ATOM 725 C CA . PHE A 1 87 ? -15.766 -11.188 43.180 1.00 77.50 87 PHE A CA 1
ATOM 726 C C . PHE A 1 87 ? -16.801 -10.662 44.182 1.00 77.50 87 PHE A C 1
ATOM 728 O O . PHE A 1 87 ? -16.411 -10.065 45.181 1.00 77.50 87 PHE A O 1
ATOM 735 N N . GLY A 1 88 ? -18.105 -10.864 43.952 1.00 71.69 88 GLY A N 1
ATOM 736 C CA . GLY A 1 88 ? -19.161 -10.356 44.839 1.00 71.69 88 GLY A CA 1
ATOM 737 C C . GLY A 1 88 ? -19.242 -8.825 44.912 1.00 71.69 88 GLY A C 1
ATOM 738 O O . GLY A 1 88 ? -19.901 -8.290 45.799 1.00 71.69 88 GLY A O 1
ATOM 739 N N . ILE A 1 89 ? -18.557 -8.122 44.004 1.00 72.31 89 ILE A N 1
ATOM 740 C CA . ILE A 1 89 ? -18.490 -6.659 43.950 1.00 72.31 89 ILE A CA 1
ATOM 741 C C . ILE A 1 89 ? -19.630 -6.155 43.065 1.00 72.31 89 ILE A C 1
ATOM 743 O O . ILE A 1 89 ? -19.728 -6.537 41.895 1.00 72.31 89 ILE A O 1
ATOM 747 N N . ASP A 1 90 ? -20.468 -5.270 43.607 1.00 74.12 90 ASP A N 1
ATOM 748 C CA . ASP A 1 90 ? -21.451 -4.540 42.810 1.00 74.12 90 ASP A CA 1
ATOM 749 C C . ASP A 1 90 ? -20.765 -3.383 42.072 1.00 74.12 90 ASP A C 1
ATOM 751 O O . ASP A 1 90 ? -20.385 -2.363 42.649 1.00 74.12 90 ASP A O 1
ATOM 755 N N . ILE A 1 91 ? -20.594 -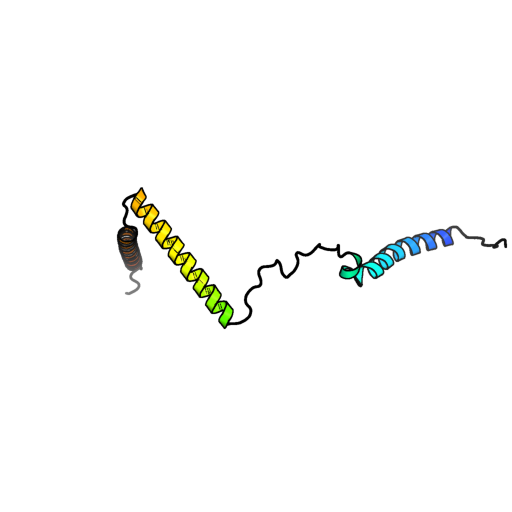3.574 40.765 1.00 73.19 91 ILE A N 1
ATOM 756 C CA . ILE A 1 91 ? -19.934 -2.637 39.855 1.00 73.19 91 ILE A CA 1
ATOM 757 C C . ILE A 1 91 ? -20.601 -1.253 39.879 1.00 73.19 91 ILE A C 1
ATOM 759 O O . ILE A 1 91 ? -19.924 -0.252 39.641 1.00 73.19 91 ILE A O 1
ATOM 763 N N . GLU A 1 92 ? -21.914 -1.170 40.110 1.00 76.50 92 GLU A N 1
ATOM 764 C CA . GLU A 1 92 ? -22.617 0.113 40.048 1.00 76.50 92 GLU A CA 1
ATOM 765 C C . GLU A 1 92 ? -22.390 0.949 41.312 1.00 76.50 92 GLU A C 1
ATOM 767 O O . GLU A 1 92 ? -22.085 2.137 41.202 1.00 76.50 92 GLU A O 1
ATOM 772 N N . ALA A 1 93 ? -22.400 0.316 42.488 1.00 80.31 93 ALA A N 1
ATOM 773 C CA . ALA A 1 93 ? -22.058 0.966 43.751 1.00 80.31 93 ALA A CA 1
ATOM 774 C C . ALA A 1 93 ? -20.615 1.510 43.742 1.00 80.31 93 ALA A C 1
ATOM 776 O O . ALA A 1 93 ? -20.378 2.661 44.109 1.00 80.31 93 ALA A O 1
ATOM 777 N N . GLU A 1 94 ? -19.658 0.728 43.231 1.00 78.38 94 GLU A N 1
ATOM 778 C CA . GLU A 1 94 ? -18.250 1.140 43.159 1.00 78.38 94 GLU A CA 1
ATOM 779 C C . GLU A 1 94 ? -18.048 2.344 42.218 1.00 78.38 94 GLU A C 1
ATOM 781 O O . GLU A 1 94 ? -17.308 3.282 42.520 1.00 78.38 94 GLU A O 1
ATOM 786 N N . LYS A 1 95 ? -18.761 2.378 41.082 1.00 83.31 95 LYS A N 1
ATOM 787 C CA . LYS A 1 95 ? -18.727 3.526 40.158 1.00 83.31 95 LYS A CA 1
ATOM 788 C C . LYS A 1 95 ? -19.286 4.800 40.784 1.00 83.31 95 LYS A C 1
ATOM 790 O O . LYS A 1 95 ? -18.812 5.887 40.444 1.00 83.31 95 LYS A O 1
ATOM 795 N N . GLU A 1 96 ? -20.324 4.702 41.612 1.00 86.69 96 GLU A N 1
ATOM 796 C CA . GLU A 1 96 ? -20.912 5.863 42.284 1.00 86.69 96 GLU A CA 1
ATOM 797 C C . GLU A 1 96 ? -19.947 6.456 43.307 1.00 86.69 96 GLU A C 1
ATOM 799 O O . GLU A 1 96 ? -19.759 7.675 43.317 1.00 86.69 96 GLU A O 1
ATOM 804 N N . ILE A 1 97 ? -19.267 5.603 44.075 1.00 87.81 97 ILE A N 1
ATOM 805 C CA . ILE A 1 97 ? -18.223 6.008 45.022 1.00 87.81 97 ILE A CA 1
ATOM 806 C C . ILE A 1 97 ? -17.097 6.734 44.276 1.00 87.81 97 ILE A C 1
ATOM 808 O O . ILE A 1 97 ? -16.804 7.889 44.586 1.00 87.81 97 ILE A O 1
ATOM 812 N N . ILE A 1 98 ? -16.557 6.132 43.210 1.00 87.12 98 ILE A N 1
ATOM 813 C CA . ILE A 1 98 ? -15.491 6.740 42.396 1.00 87.12 98 ILE A CA 1
ATOM 814 C C . ILE A 1 98 ? -15.938 8.086 41.804 1.00 87.12 98 ILE A C 1
ATOM 816 O O . ILE A 1 98 ? -15.177 9.052 41.784 1.00 87.12 98 ILE A O 1
ATOM 820 N N . ARG A 1 99 ? -17.187 8.195 41.330 1.00 89.81 99 ARG A N 1
ATOM 821 C CA . ARG A 1 99 ? -17.711 9.449 40.763 1.00 89.81 99 ARG A CA 1
ATOM 822 C C . ARG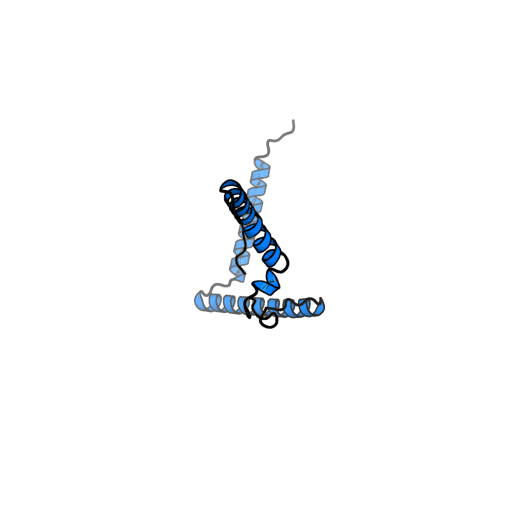 A 1 99 ? -17.823 10.545 41.821 1.00 89.81 99 ARG A C 1
ATOM 824 O O . ARG A 1 99 ? -17.512 11.698 41.518 1.00 89.81 99 ARG A O 1
ATOM 831 N N . GLN A 1 100 ? -18.273 10.208 43.028 1.00 90.12 100 GLN A N 1
ATOM 832 C CA . GLN A 1 100 ? -18.349 11.155 44.140 1.00 90.12 100 GLN A CA 1
ATOM 833 C C . GLN A 1 100 ? -16.952 11.601 44.581 1.00 90.12 100 GLN A C 1
ATOM 835 O O . GLN A 1 100 ? -16.721 12.799 44.749 1.00 90.12 100 GLN A O 1
ATOM 840 N N . GLU A 1 101 ? -16.001 10.671 44.672 1.00 89.00 101 GLU A N 1
ATOM 841 C CA . GLU A 1 101 ? -14.601 10.974 44.969 1.00 89.00 101 GLU A CA 1
ATOM 842 C C . GLU A 1 101 ? -13.976 11.883 43.906 1.00 89.00 101 GLU A C 1
ATOM 844 O O . GLU A 1 101 ? -13.368 12.898 44.244 1.00 89.00 101 GLU A O 1
ATOM 849 N N . GLU A 1 102 ? -14.183 11.600 42.617 1.00 88.81 102 GLU A N 1
ATOM 850 C CA . GLU A 1 102 ? -13.702 12.460 41.534 1.00 88.81 102 GLU A CA 1
ATOM 851 C C . GLU A 1 102 ? -14.295 13.872 41.599 1.00 88.81 102 GLU A C 1
ATOM 853 O O . GLU A 1 102 ? -13.604 14.855 41.315 1.00 88.81 102 GLU A O 1
ATOM 858 N N . GLN A 1 103 ? -15.583 13.991 41.929 1.00 90.06 103 GLN A N 1
ATOM 859 C CA . GLN A 1 103 ? -16.251 15.284 42.060 1.00 90.06 103 GLN A CA 1
ATOM 860 C C . GLN A 1 103 ? -15.712 16.069 43.258 1.00 90.06 103 GLN A C 1
ATOM 862 O O . GLN A 1 103 ? -15.433 17.261 43.120 1.00 90.06 103 GLN A O 1
ATOM 867 N N . ALA A 1 104 ? -15.483 15.408 44.394 1.00 89.44 104 ALA A N 1
ATOM 868 C CA . ALA A 1 104 ? -14.862 16.008 45.571 1.00 89.44 104 ALA A CA 1
ATOM 869 C C . ALA A 1 104 ? -13.403 16.425 45.305 1.00 89.44 104 ALA A C 1
ATOM 871 O O . ALA A 1 104 ? -12.969 17.510 45.706 1.00 89.44 104 ALA A O 1
ATOM 872 N N . LEU A 1 105 ? -12.648 15.617 44.556 1.00 89.06 105 LEU A N 1
ATOM 873 C CA . LEU A 1 105 ? -11.277 15.924 44.152 1.00 89.06 105 LEU A CA 1
ATOM 874 C C . LEU A 1 105 ? -11.232 17.130 43.203 1.00 89.06 105 LEU A C 1
ATOM 876 O O . LEU A 1 105 ? -10.443 18.049 43.400 1.00 89.06 105 LEU A O 1
ATOM 880 N N . LYS A 1 106 ? -12.127 17.184 42.209 1.00 90.06 106 LYS A N 1
ATOM 881 C CA . LYS A 1 106 ? -12.254 18.333 41.295 1.00 90.06 106 LYS A CA 1
ATOM 882 C C . LYS A 1 106 ? -12.691 19.599 42.032 1.00 90.06 106 LYS A C 1
ATOM 884 O O . LYS A 1 106 ? -12.174 20.674 41.735 1.00 90.06 106 LYS A O 1
ATOM 889 N N . ALA A 1 107 ? -13.611 19.493 42.990 1.00 89.00 107 ALA A N 1
ATOM 890 C CA . ALA A 1 107 ? -14.056 20.623 43.801 1.00 89.00 107 ALA A CA 1
ATOM 891 C C . ALA A 1 107 ? -12.928 21.158 44.694 1.00 89.00 107 ALA A C 1
ATOM 893 O O . ALA A 1 107 ? -12.675 22.359 44.705 1.00 89.00 107 ALA A O 1
ATOM 894 N N . SER A 1 108 ? -12.197 20.275 45.379 1.00 82.12 108 SER A N 1
ATOM 895 C CA . SER A 1 108 ? -11.053 20.664 46.215 1.00 82.12 108 SER A CA 1
ATOM 896 C C . SER A 1 108 ? -9.888 21.237 45.400 1.00 82.12 108 SER A C 1
ATOM 898 O O . SER A 1 108 ? -9.257 22.199 45.834 1.00 82.12 108 SER A O 1
ATOM 900 N N . GLN A 1 109 ? -9.626 20.713 44.198 1.00 85.44 109 GLN A N 1
ATOM 901 C CA . GLN A 1 109 ? -8.643 21.279 43.269 1.00 85.44 109 GLN A CA 1
ATOM 902 C C . GLN A 1 109 ? -9.050 22.667 42.765 1.00 85.44 109 GLN A C 1
ATOM 904 O O . GLN A 1 109 ? -8.209 23.561 42.737 1.00 85.44 109 GLN A O 1
ATOM 909 N N . ARG A 1 110 ? -10.328 22.875 42.414 1.00 84.00 110 ARG A N 1
ATOM 910 C CA . ARG A 1 110 ? -10.845 24.205 42.048 1.00 84.00 110 ARG A CA 1
ATOM 911 C C . ARG A 1 110 ? -10.716 25.198 43.199 1.00 84.00 110 ARG A C 1
ATOM 913 O O . ARG A 1 110 ? -10.227 26.295 42.988 1.00 84.00 110 ARG A O 1
ATOM 920 N N . LEU A 1 111 ? -11.061 24.783 44.415 1.00 81.38 111 LEU A N 1
ATOM 921 C CA . LEU A 1 111 ? -10.984 25.639 45.597 1.00 81.38 111 LEU A CA 1
ATOM 922 C C . LEU A 1 111 ? -9.533 26.034 45.929 1.00 81.38 111 LEU A C 1
ATOM 924 O O . LEU A 1 111 ? -9.272 27.179 46.278 1.00 81.38 111 LEU A O 1
ATOM 928 N N . LYS A 1 112 ? -8.567 25.123 45.744 1.00 78.38 112 LYS A N 1
ATOM 929 C CA . LYS A 1 112 ? -7.131 25.449 45.831 1.00 78.38 112 LYS A CA 1
ATOM 930 C C . LYS A 1 112 ? -6.678 26.419 44.737 1.00 78.38 112 LYS A C 1
ATOM 932 O O . LYS A 1 112 ? -5.906 27.320 45.034 1.00 78.38 112 LYS A O 1
ATOM 937 N N . LEU A 1 113 ? -7.167 26.259 43.506 1.00 78.50 113 LEU A N 1
ATOM 938 C CA . LEU A 1 113 ? -6.874 27.172 42.395 1.00 78.50 113 LEU A CA 1
ATOM 939 C C . LEU A 1 113 ? -7.411 28.591 42.659 1.00 78.50 113 LEU A C 1
ATOM 941 O O . LEU A 1 113 ? -6.793 29.570 42.249 1.00 78.50 113 LEU A O 1
ATOM 945 N N . ASP A 1 114 ? -8.547 28.697 43.351 1.00 71.88 114 ASP A N 1
ATOM 946 C CA . ASP A 1 114 ? -9.155 29.974 43.727 1.00 71.88 114 ASP A CA 1
ATOM 947 C C . ASP A 1 114 ? -8.448 30.642 44.923 1.00 71.88 114 ASP A C 1
ATOM 949 O O . ASP A 1 114 ? -8.385 31.868 44.965 1.00 71.88 114 ASP A O 1
ATOM 953 N N . LEU A 1 115 ? -7.872 29.870 45.857 1.00 67.00 115 LEU A N 1
ATOM 954 C CA . LEU A 1 115 ? -7.038 30.403 46.951 1.00 67.00 115 LEU A CA 1
ATOM 955 C C . LEU A 1 115 ? -5.647 30.862 46.492 1.00 67.00 115 LEU A C 1
ATOM 957 O O . LEU A 1 115 ? -5.098 31.794 47.070 1.00 67.00 115 LEU A O 1
ATOM 961 N N . ASP A 1 116 ? -5.070 30.201 45.488 1.00 64.31 116 ASP A N 1
ATOM 962 C CA . ASP A 1 116 ? -3.726 30.504 44.970 1.00 64.31 116 ASP A CA 1
ATOM 963 C C . ASP A 1 116 ? -3.743 31.632 43.919 1.00 64.31 116 ASP A C 1
ATOM 965 O O . ASP A 1 116 ? -2.710 32.042 43.387 1.00 64.31 116 ASP A O 1
ATOM 969 N N . LYS A 1 117 ? -4.932 32.166 43.607 1.00 63.66 117 LYS A N 1
ATOM 970 C CA . LYS A 1 117 ? -5.066 33.384 42.811 1.00 63.66 117 LYS A CA 1
ATOM 971 C C . LYS A 1 117 ? -4.548 34.549 43.659 1.00 63.66 117 LYS A C 1
ATOM 973 O O . LYS A 1 117 ? -5.156 34.841 44.690 1.00 63.66 117 LYS A O 1
ATOM 978 N N . PRO A 1 118 ? -3.471 35.248 43.251 1.00 59.69 118 PRO A N 1
ATOM 979 C CA . PRO A 1 118 ? -3.057 36.446 43.959 1.00 59.69 118 PRO A CA 1
ATOM 980 C C . PRO A 1 118 ? -4.241 37.411 43.935 1.00 59.69 118 PRO A C 1
ATOM 982 O O . PRO A 1 118 ? -4.828 37.642 42.875 1.00 59.69 118 PRO A O 1
ATOM 985 N N . THR A 1 119 ? -4.626 37.920 45.103 1.00 62.38 119 THR A N 1
ATOM 986 C CA . THR A 1 119 ? -5.645 38.957 45.268 1.00 62.38 119 THR A CA 1
ATOM 987 C C . THR A 1 119 ? -5.202 40.201 44.500 1.00 62.38 119 THR A C 1
ATOM 989 O O . THR A 1 119 ? -4.546 41.086 45.037 1.00 62.38 119 THR A O 1
ATOM 992 N N . ALA A 1 120 ? -5.493 40.236 43.202 1.00 57.19 120 ALA A N 1
ATOM 993 C CA . ALA A 1 120 ? -5.251 41.370 42.331 1.00 57.19 120 ALA A CA 1
ATOM 994 C C . ALA A 1 120 ? -6.423 42.344 42.466 1.00 57.19 120 ALA A C 1
ATOM 996 O O . ALA A 1 120 ? -7.266 42.431 41.577 1.00 57.19 120 ALA A O 1
ATOM 997 N N . SER A 1 121 ? -6.484 43.032 43.604 1.00 53.19 121 SER A N 1
ATOM 998 C CA . SER A 1 121 ? -7.171 44.317 43.757 1.00 53.19 121 SER A CA 1
ATOM 999 C C . SER A 1 121 ? -6.879 44.898 45.141 1.00 53.19 121 SER A C 1
ATOM 1001 O O . SER A 1 121 ? -7.496 44.474 46.116 1.00 53.19 121 SER A O 1
ATOM 1003 N N . GLU A 1 122 ? -5.912 45.810 45.219 1.00 44.84 122 GLU A N 1
ATOM 1004 C CA . GLU A 1 122 ? -6.064 47.216 45.651 1.00 44.84 122 GLU A CA 1
ATOM 1005 C C . GLU A 1 122 ? -4.721 47.949 45.524 1.00 44.84 122 GLU A C 1
ATOM 1007 O O . GLU A 1 122 ? -3.673 47.354 45.866 1.00 44.84 122 GLU A O 1
#

Organism: NCBI:txid1427455

Secondary structure (DSSP, 8-state):
--------HHHHHHHHHHHHHHHHHHHHHHHHTSHHHHHPPTTSSPPTTTS-----SHHHHHHHHHHHHHHHHHHHHHHHHHHHHHH---HHHHHHHHHHHHHHHHHHHHHHHHHSS-----

Radius of gyration: 38.21 Å; chains: 1; bounding box: 65×62×98 Å

Foldseek 3Di:
DDDPDDDDPVNVVVVVVCCVVVVVVVVCVVCVVCVCVPVPDVCPDPDPVPDDDDDPDPVVNVVVVVVVVVVVVVVVVVVQVVCCVPPVDNPVVVVVVVVVVVVVVVVVVVVVVVVPPPPPDD